Protein AF-A0A6B3EW95-F1 (afdb_monomer_lite)

Foldseek 3Di:
DDPDDDDDLVQLCVQLVHDSVVSVCVVVVPPDLDALSSLVSNCVSRVPDPVRSVVSCVVSVHDHDPPVVVPD

pLDDT: m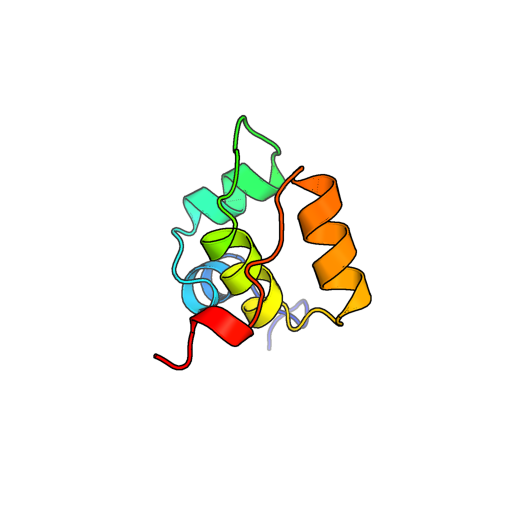ean 88.5, std 13.86, range [39.03, 97.81]

Secondary structure (DSSP, 8-state):
--SS-S--HHHHHHHHTS-HHHHHHHHTT-S----HHHHHHHHHHTT--HHHHHHHHHHTT-PPPPGGGGG-

Radius of gyration: 13.13 Å; chains: 1; bounding box: 36×28×32 Å

Sequence (72 aa):
TRRTPGLRREEVAELARVSVDYVVRLEQARGLRPSANVLEALSRALRLAPNERAYLFDLAQQRPRDAAEAAT

Structure (mmCIF, N/CA/C/O backbone):
data_AF-A0A6B3EW95-F1
#
_entry.id   AF-A0A6B3EW95-F1
#
loop_
_atom_site.group_PDB
_atom_site.id
_atom_site.type_symbol
_atom_site.label_atom_id
_atom_site.label_alt_id
_atom_site.label_comp_id
_atom_site.label_asym_id
_atom_site.label_entity_id
_atom_site.label_seq_id
_atom_site.pdbx_PDB_ins_code
_atom_site.Cartn_x
_atom_site.Cartn_y
_atom_site.Cartn_z
_atom_site.occupancy
_atom_site.B_iso_or_equiv
_atom_site.auth_seq_id
_atom_site.auth_comp_id
_atom_site.auth_asym_id
_atom_site.auth_atom_id
_atom_site.pdbx_PDB_model_num
ATOM 1 N N . THR A 1 1 ? -5.625 -13.630 19.216 1.00 69.25 1 THR A N 1
ATOM 2 C CA . THR A 1 1 ? -5.816 -14.066 17.812 1.00 69.25 1 THR A CA 1
ATOM 3 C C . THR A 1 1 ? -6.539 -12.965 17.055 1.00 69.25 1 THR A C 1
ATOM 5 O O . THR A 1 1 ? -7.519 -12.448 17.580 1.00 69.25 1 THR A O 1
ATOM 8 N N . ARG A 1 2 ? -6.050 -12.523 15.888 1.00 71.44 2 ARG A N 1
ATOM 9 C CA . ARG A 1 2 ? -6.721 -11.477 15.087 1.00 71.44 2 ARG A CA 1
ATOM 10 C C . ARG A 1 2 ? -7.876 -12.116 14.296 1.00 71.44 2 ARG A C 1
ATOM 12 O O . ARG A 1 2 ? -7.695 -13.210 13.777 1.00 71.44 2 ARG A O 1
ATOM 19 N N . ARG A 1 3 ? -9.050 -11.464 14.226 1.00 72.94 3 ARG A N 1
ATOM 20 C CA . ARG A 1 3 ? -10.243 -12.004 13.525 1.00 72.94 3 ARG A CA 1
ATOM 21 C C . ARG A 1 3 ? -10.044 -12.161 12.017 1.00 72.94 3 ARG A C 1
ATOM 23 O O . ARG A 1 3 ? -10.609 -13.078 11.438 1.00 72.94 3 ARG A O 1
ATOM 30 N N . THR A 1 4 ? -9.227 -11.300 11.417 1.00 69.44 4 THR A N 1
ATOM 31 C CA . THR A 1 4 ? -8.869 -11.365 9.999 1.00 69.44 4 THR A CA 1
ATOM 32 C C . THR A 1 4 ? -7.347 -11.414 9.890 1.00 69.44 4 THR A C 1
ATOM 34 O O . THR A 1 4 ? -6.682 -10.563 10.496 1.00 69.44 4 THR A O 1
ATOM 37 N N . PRO A 1 5 ? -6.774 -12.398 9.181 1.00 81.69 5 PRO A N 1
ATOM 38 C CA . PRO A 1 5 ? -5.355 -12.392 8.857 1.00 81.69 5 PRO A CA 1
ATOM 39 C C . PRO A 1 5 ? -5.043 -11.241 7.889 1.00 81.69 5 PRO A C 1
ATOM 41 O O . PRO A 1 5 ? -5.875 -10.881 7.062 1.00 81.69 5 PRO A O 1
ATOM 44 N N . GLY A 1 6 ? -3.848 -10.662 7.996 1.00 88.12 6 GLY A N 1
ATOM 45 C CA . GLY A 1 6 ? -3.401 -9.557 7.142 1.00 88.12 6 GLY A CA 1
ATOM 46 C C . GLY A 1 6 ? -3.021 -8.301 7.921 1.00 88.12 6 GLY A C 1
ATOM 47 O O . GLY A 1 6 ? -3.137 -8.260 9.149 1.00 88.12 6 GLY A O 1
ATOM 48 N N . LEU A 1 7 ? -2.548 -7.294 7.185 1.00 92.06 7 LEU A N 1
ATOM 49 C CA . LEU A 1 7 ? -2.094 -6.014 7.725 1.00 92.06 7 LEU A CA 1
ATOM 50 C C . LEU A 1 7 ? -3.280 -5.105 8.072 1.00 92.06 7 LEU A C 1
ATOM 52 O O . LEU A 1 7 ? -4.278 -5.042 7.356 1.00 92.06 7 LEU A O 1
ATOM 56 N N . ARG A 1 8 ? -3.156 -4.370 9.171 1.00 93.19 8 ARG A N 1
ATOM 57 C CA . ARG A 1 8 ? -4.000 -3.226 9.509 1.00 93.19 8 ARG A CA 1
ATOM 58 C C . ARG A 1 8 ? -3.482 -1.979 8.819 1.00 93.19 8 ARG A C 1
ATOM 60 O O . ARG A 1 8 ? -2.324 -1.905 8.424 1.00 93.19 8 ARG A O 1
ATOM 67 N N . ARG A 1 9 ? -4.331 -0.954 8.776 1.00 95.12 9 ARG A N 1
ATOM 68 C CA . ARG A 1 9 ? -3.952 0.379 8.295 1.00 95.12 9 ARG A CA 1
ATOM 69 C C . ARG A 1 9 ? -2.735 0.927 9.030 1.00 95.12 9 ARG A C 1
ATOM 71 O O . ARG A 1 9 ? -1.848 1.457 8.374 1.00 95.12 9 ARG A O 1
ATOM 78 N N . GLU A 1 10 ?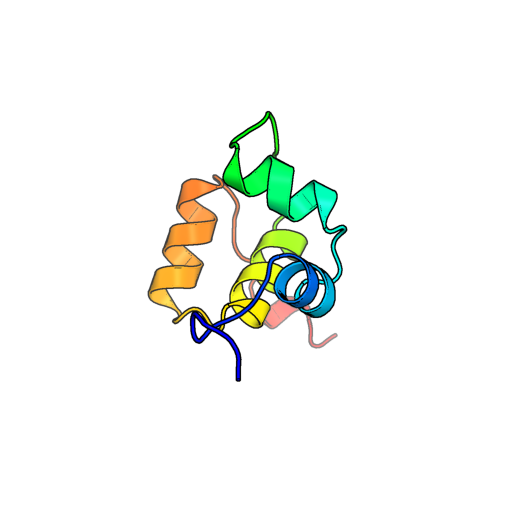 -2.673 0.761 10.355 1.00 96.56 10 GLU A N 1
ATOM 79 C CA . GLU A 1 10 ? -1.509 1.178 11.147 1.00 96.56 10 GLU A CA 1
ATOM 80 C C . GLU A 1 10 ? -0.210 0.492 10.698 1.00 96.56 10 GLU A C 1
ATOM 82 O O . GLU A 1 10 ? 0.798 1.162 10.501 1.00 96.56 10 GLU A O 1
ATOM 87 N N . GLU A 1 11 ? -0.260 -0.812 10.429 1.00 96.38 11 GLU A N 1
ATOM 88 C CA . GLU A 1 11 ? 0.903 -1.597 10.008 1.00 96.38 11 GLU A CA 1
ATOM 89 C C . GLU A 1 11 ? 1.320 -1.256 8.572 1.00 96.38 11 GLU A C 1
ATOM 91 O O . GLU A 1 11 ? 2.508 -1.145 8.282 1.00 96.38 11 GLU A O 1
ATOM 96 N N . VAL A 1 12 ? 0.361 -1.038 7.663 1.00 96.50 12 VAL A N 1
ATOM 97 C CA . VAL A 1 12 ? 0.657 -0.571 6.297 1.00 96.50 12 VAL A CA 1
ATOM 98 C C . VAL A 1 12 ? 1.311 0.807 6.333 1.00 96.50 12 VAL A C 1
ATOM 100 O O . VAL A 1 12 ? 2.311 1.025 5.654 1.00 96.50 12 VAL A O 1
ATOM 103 N N . ALA A 1 13 ? 0.767 1.728 7.130 1.00 97.38 13 ALA A N 1
ATOM 104 C CA . ALA A 1 13 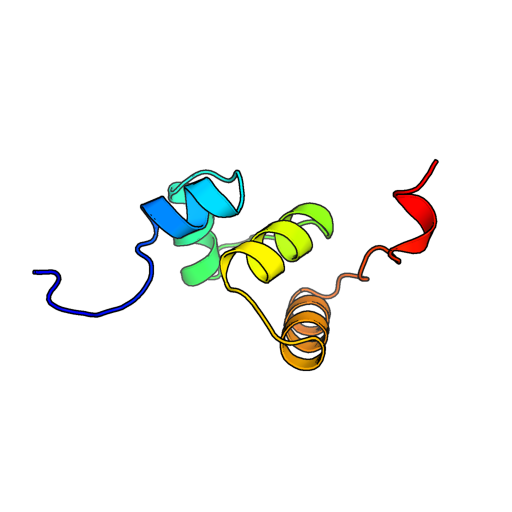? 1.297 3.077 7.277 1.00 97.38 13 ALA A CA 1
ATOM 105 C C . ALA A 1 13 ? 2.731 3.061 7.823 1.00 97.38 13 ALA A C 1
ATOM 107 O O . ALA A 1 13 ? 3.608 3.730 7.276 1.00 97.38 13 ALA A O 1
ATOM 108 N N . GLU A 1 14 ? 2.984 2.238 8.843 1.00 97.81 14 GLU A N 1
ATOM 109 C CA . GLU A 1 14 ? 4.312 2.036 9.415 1.00 97.81 14 GLU A CA 1
ATOM 110 C C . GLU A 1 14 ? 5.305 1.498 8.373 1.00 97.81 14 GLU A C 1
ATOM 112 O O . GLU A 1 14 ? 6.364 2.097 8.160 1.00 97.81 14 GLU A O 1
ATOM 117 N N . LEU A 1 15 ? 4.945 0.419 7.671 1.00 97.50 15 LEU A N 1
ATOM 118 C CA . LEU A 1 15 ? 5.794 -0.209 6.654 1.00 97.50 15 LEU A CA 1
ATOM 119 C C . LEU A 1 15 ? 6.062 0.715 5.458 1.00 97.50 15 LEU A C 1
ATOM 121 O O . LEU A 1 15 ? 7.174 0.731 4.931 1.00 97.50 15 LEU A O 1
ATOM 125 N N . ALA A 1 16 ? 5.068 1.501 5.042 1.00 97.06 16 ALA A N 1
ATOM 126 C CA . ALA A 1 16 ? 5.182 2.440 3.928 1.00 97.06 16 ALA A CA 1
ATOM 127 C C . ALA A 1 16 ? 5.731 3.820 4.339 1.00 97.06 16 ALA A C 1
ATOM 129 O O . ALA A 1 16 ? 5.884 4.688 3.481 1.00 97.06 16 ALA A O 1
ATOM 130 N N . ARG A 1 17 ? 6.039 4.035 5.629 1.00 97.06 17 ARG A N 1
ATOM 131 C CA . ARG A 1 17 ? 6.522 5.315 6.184 1.00 97.06 17 ARG A CA 1
ATOM 132 C C . ARG A 1 17 ? 5.601 6.502 5.859 1.00 97.06 17 ARG A C 1
ATOM 134 O O . ARG A 1 17 ? 6.069 7.603 5.573 1.00 97.06 17 ARG A O 1
ATOM 141 N N . VAL A 1 18 ? 4.288 6.287 5.930 1.00 96.31 18 VAL A N 1
ATOM 142 C CA . VAL A 1 18 ? 3.254 7.326 5.772 1.00 96.31 18 VAL A CA 1
ATOM 143 C C . VAL A 1 18 ? 2.390 7.414 7.029 1.00 96.31 18 VAL A C 1
ATOM 145 O O . VAL A 1 18 ? 2.468 6.563 7.912 1.00 96.31 18 VAL A O 1
ATOM 148 N N . SER A 1 19 ? 1.554 8.446 7.147 1.00 97.00 19 SER A N 1
ATOM 149 C CA . SER A 1 19 ? 0.601 8.519 8.258 1.00 97.00 19 SER A CA 1
ATOM 150 C C . SER A 1 19 ? -0.566 7.545 8.057 1.00 97.00 19 SER A C 1
ATOM 152 O O . SER A 1 19 ? -0.954 7.234 6.931 1.00 97.00 19 SER A O 1
ATOM 154 N N . VAL A 1 20 ? -1.186 7.104 9.154 1.00 97.38 20 VAL A N 1
ATOM 155 C CA . VAL A 1 20 ? -2.419 6.295 9.089 1.00 97.38 20 VAL A CA 1
ATOM 156 C C . VAL A 1 20 ? -3.533 7.055 8.359 1.00 97.38 20 VAL A C 1
ATOM 158 O O . VAL A 1 20 ? -4.241 6.471 7.542 1.00 97.38 20 VAL A O 1
ATOM 161 N N . ASP A 1 21 ? -3.638 8.370 8.583 1.00 96.38 21 ASP A N 1
ATOM 162 C CA . ASP A 1 21 ? -4.572 9.243 7.858 1.00 96.38 21 ASP A CA 1
ATOM 163 C C . ASP A 1 21 ? -4.330 9.225 6.340 1.00 96.38 21 ASP A C 1
ATOM 165 O O . ASP A 1 21 ? -5.280 9.218 5.560 1.00 96.38 21 ASP A O 1
ATOM 169 N N . TYR A 1 22 ? -3.067 9.147 5.907 1.00 95.44 22 TYR A N 1
ATOM 170 C CA . TYR A 1 22 ? -2.739 9.022 4.491 1.00 95.44 22 TYR A CA 1
ATOM 171 C C . TYR A 1 22 ? -3.338 7.746 3.890 1.00 95.44 22 TYR A C 1
ATOM 173 O O . TYR A 1 22 ? -3.962 7.810 2.833 1.00 95.44 22 TYR A O 1
ATOM 181 N N . VAL A 1 23 ? -3.200 6.604 4.576 1.00 95.25 23 VAL A N 1
ATOM 182 C CA . VAL A 1 23 ? -3.782 5.321 4.140 1.00 95.25 23 VAL A CA 1
ATOM 183 C C . VAL A 1 23 ? -5.309 5.408 4.089 1.00 95.25 23 VAL A C 1
ATOM 185 O O . VAL A 1 23 ? -5.912 5.005 3.098 1.00 95.25 23 VAL A O 1
ATOM 188 N N . VAL A 1 24 ? -5.943 6.012 5.099 1.00 95.94 24 VAL A N 1
ATOM 189 C CA . VAL A 1 24 ? -7.403 6.211 5.122 1.00 95.94 24 VAL A CA 1
ATOM 190 C C . VAL A 1 24 ? -7.870 7.068 3.944 1.00 95.94 24 VAL A C 1
ATOM 192 O O . VAL A 1 24 ? -8.825 6.708 3.257 1.00 95.94 24 VAL A O 1
ATOM 195 N N . ARG A 1 25 ? -7.202 8.193 3.668 1.00 94.62 25 ARG A N 1
ATOM 196 C CA . ARG A 1 25 ? -7.563 9.054 2.534 1.00 94.62 25 ARG A CA 1
ATOM 197 C C . ARG A 1 25 ? -7.316 8.375 1.187 1.00 94.62 25 ARG A C 1
ATOM 199 O O . ARG A 1 25 ? -8.097 8.604 0.261 1.00 94.62 25 ARG A O 1
ATOM 206 N N . LEU A 1 26 ? -6.265 7.553 1.082 1.00 93.50 26 LEU A N 1
ATOM 207 C CA . LEU A 1 26 ? -5.945 6.780 -0.120 1.00 93.50 26 LEU A CA 1
ATOM 208 C C . LEU A 1 26 ? -7.068 5.789 -0.436 1.00 93.50 26 LEU A C 1
ATOM 210 O O . LEU A 1 26 ? -7.572 5.782 -1.554 1.00 93.50 26 LEU A O 1
ATOM 214 N N . GLU A 1 27 ? -7.519 5.024 0.560 1.00 93.50 27 GLU A N 1
ATOM 215 C CA . GLU A 1 27 ? -8.633 4.076 0.421 1.00 93.50 27 GLU A CA 1
ATOM 216 C C . GLU A 1 27 ? -9.960 4.759 0.064 1.00 93.50 27 GLU A C 1
ATOM 218 O O . GLU A 1 27 ? -10.783 4.196 -0.652 1.00 93.50 27 GLU A O 1
ATOM 223 N N . GLN A 1 28 ? -10.173 5.987 0.543 1.00 95.00 28 GLN A N 1
ATOM 224 C CA . GLN A 1 28 ? -11.366 6.781 0.237 1.00 95.00 28 GLN A CA 1
ATOM 225 C C . GLN A 1 28 ? -11.288 7.524 -1.107 1.00 95.00 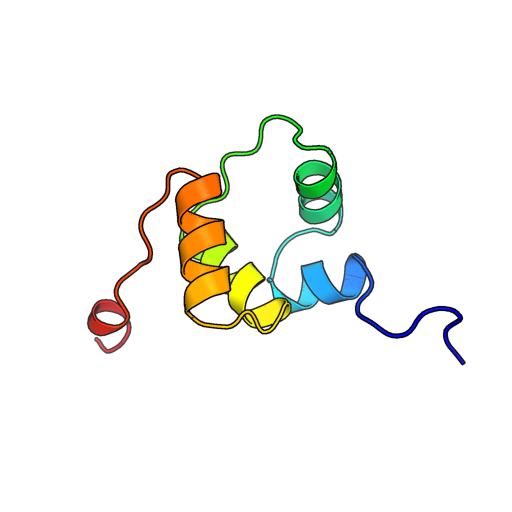28 GLN A C 1
ATOM 227 O O . GLN A 1 28 ? -12.219 8.259 -1.438 1.00 95.00 28 GLN A O 1
ATOM 232 N N . ALA A 1 29 ? -10.184 7.397 -1.852 1.00 89.25 29 ALA A N 1
ATOM 233 C CA . ALA A 1 29 ? -9.933 8.113 -3.104 1.00 89.25 29 ALA A CA 1
ATOM 234 C C . ALA A 1 29 ? -10.072 9.652 -2.996 1.00 89.25 29 ALA A C 1
ATOM 236 O O . ALA A 1 29 ? -10.442 10.336 -3.955 1.00 89.25 29 ALA A O 1
ATOM 237 N N . ARG A 1 30 ? -9.762 10.240 -1.830 1.00 84.62 30 ARG A N 1
ATOM 238 C CA . ARG A 1 30 ? -9.957 11.680 -1.572 1.00 84.62 30 ARG A CA 1
ATOM 239 C C . ARG A 1 30 ? -8.761 12.524 -2.000 1.00 84.62 30 ARG A C 1
ATOM 241 O O . ARG A 1 30 ? -7.911 12.871 -1.182 1.00 84.62 30 ARG A O 1
ATOM 248 N N . GLY A 1 31 ? -8.731 12.897 -3.281 1.00 72.56 31 GLY A N 1
ATOM 249 C CA . GLY A 1 31 ? -7.899 13.999 -3.788 1.00 72.56 31 GLY A CA 1
ATOM 250 C C . GLY A 1 31 ? -6.388 13.798 -3.641 1.00 72.56 31 GLY A C 1
ATOM 251 O O . GLY A 1 31 ? -5.634 14.768 -3.636 1.00 72.56 31 GLY A O 1
ATOM 252 N N . LEU A 1 32 ? -5.933 12.554 -3.500 1.00 84.44 32 LEU A N 1
ATOM 253 C CA . LEU A 1 32 ? -4.516 12.235 -3.394 1.00 84.44 32 LEU A CA 1
ATOM 254 C C . LEU A 1 32 ? -3.895 12.052 -4.780 1.00 84.44 32 LEU A C 1
ATOM 256 O O . LEU A 1 32 ? -4.479 11.472 -5.696 1.00 84.44 32 LEU A O 1
ATOM 260 N N . ARG A 1 33 ? -2.666 12.543 -4.904 1.00 90.25 33 ARG A N 1
ATOM 261 C CA . ARG A 1 33 ? -1.737 12.240 -5.991 1.00 90.25 33 ARG A CA 1
ATOM 262 C C . ARG A 1 33 ? -0.483 11.661 -5.332 1.00 90.25 33 ARG A C 1
ATOM 264 O O . ARG A 1 33 ? 0.398 12.433 -4.955 1.00 90.25 33 ARG A O 1
ATOM 271 N N . PRO A 1 34 ? -0.449 10.346 -5.044 1.00 92.94 34 PRO A N 1
ATOM 272 C CA . PRO A 1 34 ? 0.714 9.736 -4.414 1.00 92.94 34 PRO A CA 1
ATOM 273 C C . PRO A 1 34 ? 1.933 9.894 -5.321 1.00 92.94 34 PRO A C 1
ATOM 275 O O . PRO A 1 34 ? 1.851 9.691 -6.530 1.00 92.94 34 PRO A O 1
ATOM 278 N N . SER A 1 35 ? 3.063 10.284 -4.735 1.00 93.81 35 SER A N 1
ATOM 279 C CA . SER A 1 35 ? 4.320 10.378 -5.474 1.00 93.81 35 SER A CA 1
ATOM 280 C C . SER A 1 35 ? 4.859 8.984 -5.794 1.00 93.81 35 SER A C 1
ATOM 282 O O . SER A 1 35 ? 4.530 8.012 -5.109 1.00 93.81 35 SER A O 1
ATOM 284 N N . ALA A 1 36 ? 5.757 8.886 -6.776 1.00 94.88 36 ALA A N 1
ATOM 285 C CA . ALA A 1 36 ? 6.430 7.629 -7.106 1.00 94.88 36 ALA A CA 1
ATOM 286 C C . ALA A 1 36 ? 7.092 6.962 -5.880 1.00 94.88 36 ALA A C 1
ATOM 288 O O . ALA A 1 36 ? 7.002 5.750 -5.718 1.00 94.88 36 ALA A O 1
ATOM 289 N N . ASN A 1 37 ? 7.675 7.746 -4.964 1.00 95.25 37 ASN A N 1
ATOM 290 C CA . ASN A 1 37 ? 8.275 7.220 -3.732 1.00 95.25 37 ASN A CA 1
ATOM 291 C C . ASN A 1 37 ? 7.237 6.601 -2.783 1.00 95.25 37 ASN A C 1
ATOM 293 O O . ASN A 1 37 ? 7.502 5.564 -2.177 1.00 95.25 37 ASN A O 1
ATOM 297 N N . VAL A 1 38 ? 6.056 7.215 -2.653 1.00 95.50 38 VAL A N 1
ATOM 298 C CA . VAL A 1 38 ? 4.967 6.656 -1.838 1.00 95.50 38 VAL A CA 1
ATOM 299 C C . VAL A 1 38 ? 4.439 5.368 -2.468 1.00 95.50 38 VAL A C 1
ATOM 301 O O . VAL A 1 38 ? 4.212 4.393 -1.758 1.00 95.50 38 VAL A O 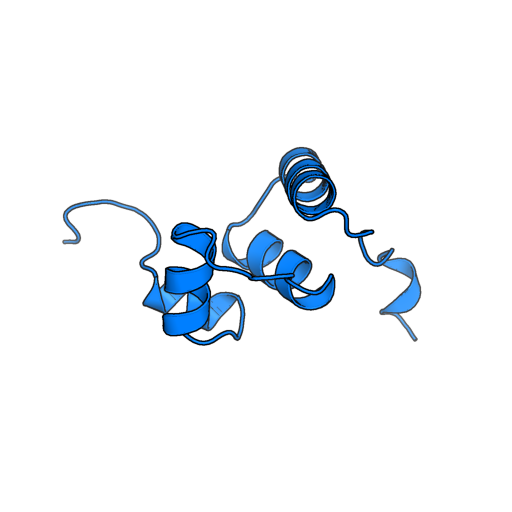1
ATOM 304 N N . LEU A 1 39 ? 4.296 5.328 -3.794 1.00 96.12 39 LEU A N 1
ATOM 305 C CA . LEU A 1 39 ? 3.873 4.125 -4.514 1.00 96.12 39 LEU A CA 1
ATOM 306 C C . LEU A 1 39 ? 4.886 2.980 -4.382 1.00 96.12 39 LEU A C 1
ATOM 308 O O . LEU A 1 39 ? 4.485 1.838 -4.163 1.00 96.12 39 LEU A O 1
ATOM 312 N N . GLU A 1 40 ? 6.189 3.273 -4.434 1.00 97.06 40 GLU A N 1
ATOM 313 C CA . GLU A 1 40 ? 7.249 2.300 -4.140 1.00 97.06 40 GLU A CA 1
ATOM 314 C C . GLU A 1 40 ? 7.133 1.748 -2.716 1.00 97.06 40 GLU A C 1
ATOM 316 O O . GLU A 1 40 ? 7.157 0.533 -2.506 1.00 97.06 40 GLU A O 1
ATOM 321 N N . ALA A 1 41 ? 6.979 2.632 -1.728 1.00 96.94 41 ALA A N 1
ATOM 322 C CA . ALA A 1 41 ? 6.873 2.236 -0.330 1.00 96.94 41 ALA A CA 1
ATOM 323 C C . ALA A 1 41 ? 5.633 1.361 -0.078 1.00 96.94 41 ALA A C 1
ATOM 325 O O . ALA A 1 41 ? 5.736 0.323 0.577 1.00 96.94 41 ALA A O 1
ATOM 326 N N . LEU A 1 42 ? 4.486 1.722 -0.664 1.00 96.12 42 LEU A N 1
ATOM 327 C CA . LEU A 1 42 ? 3.256 0.929 -0.607 1.00 96.12 42 LEU A CA 1
ATOM 328 C C . LEU A 1 42 ? 3.416 -0.429 -1.296 1.00 96.12 42 LEU A C 1
ATOM 330 O O . LEU A 1 42 ? 3.010 -1.446 -0.738 1.00 96.12 42 LEU A O 1
ATOM 334 N N . SER A 1 43 ? 4.059 -0.469 -2.465 1.00 97.06 43 SER A N 1
ATOM 335 C CA . SER A 1 43 ? 4.305 -1.719 -3.196 1.00 97.06 43 SER A CA 1
ATOM 336 C C . SER A 1 43 ? 5.141 -2.700 -2.374 1.00 97.06 43 SER A C 1
ATOM 338 O O . SER A 1 43 ? 4.841 -3.892 -2.330 1.00 97.06 43 SER A O 1
ATOM 340 N N . ARG A 1 44 ? 6.157 -2.194 -1.664 1.00 96.50 44 ARG A N 1
ATOM 341 C CA . ARG A 1 44 ? 6.996 -2.991 -0.756 1.00 96.50 44 ARG A CA 1
ATOM 342 C C . ARG A 1 44 ? 6.235 -3.434 0.491 1.00 96.50 44 ARG A C 1
ATOM 344 O O . ARG A 1 44 ? 6.307 -4.606 0.851 1.00 96.50 44 ARG A O 1
ATOM 351 N N . ALA A 1 45 ? 5.489 -2.528 1.126 1.00 96.31 45 ALA A N 1
ATOM 352 C CA . ALA A 1 45 ? 4.701 -2.820 2.324 1.00 96.31 45 ALA A CA 1
ATOM 353 C C . ALA A 1 45 ? 3.655 -3.917 2.074 1.00 96.31 45 ALA A C 1
ATOM 355 O O . ALA A 1 45 ? 3.493 -4.823 2.891 1.00 96.31 45 ALA A O 1
ATOM 356 N N . LEU A 1 46 ? 2.991 -3.861 0.918 1.00 95.38 46 LEU A N 1
ATOM 357 C CA . LEU A 1 46 ? 1.968 -4.819 0.501 1.00 95.38 46 LEU A CA 1
ATOM 358 C C . LEU A 1 46 ? 2.542 -6.061 -0.196 1.00 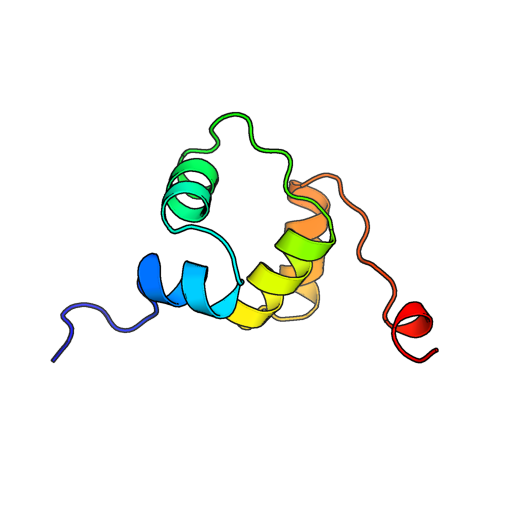95.38 46 LEU A C 1
ATOM 360 O O . LEU A 1 46 ? 1.786 -6.976 -0.505 1.00 95.38 46 LEU A O 1
ATOM 364 N N . ARG A 1 47 ? 3.866 -6.117 -0.404 1.00 95.44 47 ARG A N 1
ATOM 365 C CA . ARG A 1 47 ? 4.576 -7.212 -1.087 1.00 95.44 47 ARG A CA 1
ATOM 366 C C . ARG A 1 47 ? 4.007 -7.515 -2.477 1.00 95.44 47 ARG A C 1
ATOM 368 O O . ARG A 1 47 ? 3.852 -8.678 -2.841 1.00 95.44 47 ARG A O 1
ATOM 375 N N . LEU A 1 48 ? 3.706 -6.460 -3.233 1.00 96.50 48 LEU A N 1
ATOM 376 C CA . LEU A 1 48 ? 3.146 -6.577 -4.575 1.00 96.50 48 LEU A CA 1
ATOM 377 C C . LEU A 1 48 ? 4.129 -7.262 -5.525 1.00 96.50 48 LEU A C 1
ATOM 379 O O . LEU A 1 48 ? 5.325 -6.952 -5.543 1.00 96.50 48 LEU A O 1
ATOM 383 N N . ALA A 1 49 ? 3.606 -8.157 -6.356 1.00 96.75 49 ALA A N 1
ATOM 384 C CA . ALA A 1 49 ? 4.341 -8.735 -7.465 1.00 96.75 49 ALA A CA 1
ATOM 385 C C . ALA A 1 49 ? 4.675 -7.660 -8.524 1.00 96.75 49 ALA A C 1
ATOM 387 O O . ALA A 1 49 ? 4.035 -6.605 -8.577 1.00 96.75 49 ALA A O 1
ATOM 388 N N . PRO A 1 50 ? 5.663 -7.890 -9.411 1.00 95.62 50 PRO A N 1
ATOM 389 C CA . PRO A 1 50 ? 6.093 -6.884 -10.386 1.00 95.62 50 PRO A CA 1
ATOM 390 C C . PRO A 1 50 ? 4.972 -6.333 -11.283 1.00 95.62 50 PRO A C 1
ATOM 392 O O . PRO A 1 50 ? 4.959 -5.139 -11.580 1.00 95.62 50 PRO A O 1
ATOM 395 N N . ASN A 1 51 ? 4.020 -7.179 -11.683 1.00 96.81 51 ASN A N 1
ATOM 396 C CA . ASN A 1 51 ? 2.845 -6.796 -12.470 1.00 96.81 51 ASN A CA 1
ATOM 397 C C . ASN A 1 51 ? 1.835 -5.974 -11.653 1.00 96.81 51 ASN A C 1
ATOM 399 O O . ASN A 1 51 ? 1.305 -4.991 -12.160 1.00 96.81 51 ASN A O 1
ATOM 403 N N . GLU A 1 52 ? 1.600 -6.331 -10.390 1.00 97.69 52 GLU A N 1
ATOM 404 C CA . GLU A 1 52 ? 0.730 -5.575 -9.479 1.00 97.69 52 GLU A CA 1
ATOM 405 C C . GLU A 1 52 ? 1.319 -4.196 -9.165 1.00 97.69 52 GLU A C 1
ATOM 407 O O . GLU A 1 52 ? 0.597 -3.201 -9.164 1.00 97.69 52 GLU A O 1
ATOM 412 N N . ARG A 1 53 ? 2.644 -4.116 -8.976 1.00 96.69 53 ARG A N 1
ATOM 413 C CA . ARG A 1 53 ? 3.364 -2.842 -8.866 1.00 96.69 53 ARG A CA 1
ATOM 414 C C . ARG A 1 53 ? 3.158 -2.007 -10.125 1.00 96.69 53 ARG A C 1
ATOM 416 O O . ARG A 1 53 ? 2.758 -0.854 -10.021 1.00 96.69 53 ARG A O 1
ATOM 423 N N . ALA A 1 54 ? 3.410 -2.570 -11.308 1.00 95.88 54 ALA A N 1
ATOM 424 C CA . ALA A 1 54 ? 3.234 -1.845 -12.567 1.00 95.88 54 ALA A CA 1
ATOM 425 C C . ALA A 1 54 ? 1.801 -1.310 -12.719 1.00 95.88 54 ALA A C 1
ATOM 427 O O . ALA A 1 54 ? 1.613 -0.144 -13.057 1.00 95.88 54 ALA A O 1
ATOM 428 N N . TYR A 1 55 ? 0.805 -2.130 -12.376 1.00 96.44 55 TYR A N 1
ATOM 429 C CA . TYR A 1 55 ? -0.597 -1.733 -12.389 1.00 96.44 55 TYR A CA 1
ATOM 430 C C . TYR A 1 55 ? -0.906 -0.604 -11.394 1.00 96.44 55 TYR A C 1
ATOM 432 O O . TYR A 1 55 ? -1.588 0.354 -11.746 1.00 96.44 55 TYR A O 1
ATOM 440 N N . LEU A 1 56 ? -0.359 -0.650 -10.174 1.00 95.06 56 LEU A N 1
ATOM 441 C CA . LEU A 1 56 ? -0.522 0.425 -9.191 1.00 95.06 56 LEU A CA 1
ATOM 442 C C . LEU A 1 56 ? 0.026 1.770 -9.704 1.00 95.06 56 LEU A C 1
ATOM 444 O O . LEU A 1 56 ? -0.599 2.812 -9.500 1.00 95.06 56 LEU A O 1
ATOM 448 N N . PHE A 1 57 ? 1.184 1.755 -10.369 1.00 95.50 57 PHE A N 1
ATOM 449 C CA . PHE A 1 57 ? 1.776 2.957 -10.964 1.00 95.50 57 PHE A CA 1
ATOM 450 C C . PHE A 1 57 ? 0.942 3.507 -12.124 1.00 95.50 57 PHE A C 1
ATOM 452 O O . PHE A 1 57 ? 0.750 4.723 -12.203 1.00 95.50 57 PHE A O 1
ATOM 459 N N . ASP A 1 58 ? 0.398 2.626 -12.966 1.00 94.94 58 ASP A N 1
ATOM 460 C CA . ASP A 1 58 ? -0.513 3.001 -14.048 1.00 94.94 58 ASP A CA 1
ATOM 461 C C . ASP A 1 58 ? -1.795 3.647 -13.502 1.00 94.94 58 ASP A C 1
ATOM 463 O O . ASP A 1 58 ? -2.140 4.763 -13.889 1.00 94.94 58 ASP A O 1
ATOM 467 N N . LEU A 1 59 ? -2.436 3.045 -12.494 1.00 93.19 59 LEU A N 1
ATOM 468 C CA . LEU A 1 59 ? -3.612 3.629 -11.832 1.00 93.19 59 LEU A CA 1
ATOM 469 C C . LEU A 1 59 ? -3.344 5.031 -11.266 1.00 93.19 59 LEU A C 1
ATOM 471 O O . LEU A 1 59 ? -4.212 5.904 -11.307 1.00 93.19 59 LEU A O 1
ATOM 475 N N . ALA A 1 60 ? -2.144 5.257 -10.735 1.00 92.69 60 ALA A N 1
ATOM 476 C CA . ALA A 1 60 ? -1.741 6.546 -10.185 1.00 92.69 60 ALA A CA 1
ATOM 477 C C . ALA A 1 60 ? -1.239 7.544 -11.245 1.00 92.69 60 ALA A C 1
ATOM 479 O O . ALA A 1 60 ? -0.944 8.693 -10.897 1.00 92.69 60 ALA A O 1
ATOM 480 N N . GLN A 1 61 ? -1.135 7.127 -12.514 1.00 93.31 61 GLN A N 1
ATOM 481 C CA . GLN A 1 61 ? -0.557 7.902 -13.616 1.00 93.31 61 GLN A CA 1
ATOM 482 C C . GLN A 1 61 ? 0.852 8.422 -13.265 1.00 93.31 61 GLN A C 1
ATOM 484 O O . GLN A 1 61 ? 1.201 9.575 -13.523 1.00 93.31 61 GLN A O 1
ATOM 489 N N . GLN A 1 62 ? 1.654 7.571 -12.618 1.00 92.44 62 GLN A N 1
ATOM 490 C CA . GLN A 1 62 ? 3.039 7.840 -12.228 1.00 92.44 62 GLN A CA 1
ATOM 491 C C . GLN A 1 62 ? 3.985 6.889 -12.957 1.00 92.44 62 GLN A C 1
ATOM 493 O O . GLN A 1 62 ? 3.610 5.780 -13.332 1.00 92.44 62 GLN A O 1
ATOM 498 N N . ARG A 1 63 ? 5.250 7.290 -13.112 1.00 90.12 63 ARG A N 1
ATOM 499 C CA . ARG A 1 63 ? 6.295 6.387 -13.609 1.00 90.12 63 ARG A CA 1
ATOM 500 C C . ARG A 1 63 ? 7.053 5.759 -12.440 1.00 90.12 63 ARG A C 1
ATOM 502 O O . ARG A 1 63 ? 7.413 6.490 -11.513 1.00 90.12 63 ARG A O 1
ATOM 509 N N . PRO A 1 64 ? 7.309 4.439 -12.468 1.00 83.19 64 PRO A N 1
ATOM 510 C CA . PRO A 1 64 ? 8.233 3.820 -11.534 1.00 83.19 64 PRO A CA 1
ATOM 511 C C . PRO A 1 64 ? 9.590 4.505 -11.617 1.00 83.19 64 PRO A C 1
ATOM 513 O O . PRO A 1 64 ? 10.041 4.866 -12.704 1.00 83.19 64 PRO A O 1
ATOM 516 N N . ARG A 1 65 ? 10.255 4.662 -10.474 1.00 75.81 65 ARG A N 1
ATOM 517 C CA . ARG A 1 65 ? 11.670 5.010 -10.501 1.00 75.81 65 ARG A CA 1
ATOM 518 C C . ARG A 1 65 ? 12.424 3.758 -10.931 1.00 75.81 65 ARG A C 1
ATOM 520 O O . ARG A 1 65 ? 12.305 2.721 -10.275 1.00 75.81 65 ARG A O 1
ATOM 527 N N . ASP A 1 66 ? 13.147 3.831 -12.042 1.00 73.38 66 ASP A N 1
ATOM 528 C CA . ASP A 1 66 ? 13.989 2.718 -12.458 1.00 73.38 66 ASP A CA 1
ATOM 529 C C . ASP A 1 66 ? 15.045 2.472 -11.377 1.00 73.38 66 ASP A C 1
ATOM 531 O O . ASP A 1 66 ? 15.700 3.398 -10.891 1.00 73.38 66 ASP A O 1
ATOM 535 N N . ALA A 1 67 ? 15.198 1.209 -10.974 1.00 59.16 67 ALA A N 1
ATOM 536 C CA . ALA A 1 67 ? 16.094 0.802 -9.891 1.00 59.16 67 ALA A CA 1
ATOM 537 C C . ALA A 1 67 ? 17.574 1.167 -10.145 1.00 59.16 67 ALA A C 1
ATOM 539 O O . ALA A 1 67 ? 18.386 1.085 -9.226 1.00 59.16 67 ALA A O 1
ATOM 540 N N . ALA A 1 68 ? 17.915 1.602 -11.362 1.00 53.09 68 ALA A N 1
ATOM 541 C CA . ALA A 1 68 ? 19.250 2.028 -11.763 1.00 53.09 68 ALA A CA 1
ATOM 542 C C . ALA A 1 68 ? 19.727 3.332 -11.088 1.00 53.09 68 ALA A C 1
ATOM 544 O O . ALA A 1 68 ? 20.928 3.523 -10.951 1.00 53.09 68 ALA A O 1
ATOM 545 N N . GLU A 1 69 ? 18.831 4.208 -10.617 1.00 51.47 69 GLU A N 1
ATOM 546 C CA . GLU A 1 69 ? 19.232 5.487 -9.998 1.00 51.47 69 GLU A CA 1
ATOM 547 C C . GLU A 1 69 ? 19.524 5.416 -8.488 1.00 51.47 69 GLU A C 1
ATOM 549 O O . GLU A 1 69 ? 20.023 6.380 -7.915 1.00 51.47 69 GLU A O 1
ATOM 554 N N . ALA A 1 70 ? 19.188 4.315 -7.810 1.00 50.25 70 ALA A N 1
ATOM 555 C CA . ALA A 1 70 ? 19.312 4.208 -6.350 1.00 50.25 70 ALA A CA 1
ATOM 556 C C . ALA A 1 70 ? 20.650 3.600 -5.879 1.00 50.25 70 ALA A C 1
ATOM 558 O O . ALA A 1 70 ? 20.820 3.362 -4.685 1.00 50.25 70 ALA A O 1
ATOM 559 N N . ALA A 1 71 ? 21.569 3.321 -6.809 1.00 46.88 71 ALA A N 1
ATOM 560 C CA . ALA A 1 71 ? 22.867 2.692 -6.553 1.00 46.88 71 ALA A CA 1
ATOM 561 C C . ALA A 1 71 ? 24.067 3.650 -6.731 1.00 46.88 71 ALA A C 1
ATOM 563 O O . ALA A 1 71 ? 25.184 3.190 -6.951 1.00 46.88 71 ALA A O 1
ATOM 564 N N . THR A 1 72 ? 23.851 4.967 -6.658 1.00 39.03 72 THR A N 1
ATOM 565 C CA . THR A 1 72 ? 24.912 5.996 -6.618 1.00 39.03 72 THR A CA 1
ATOM 566 C C . THR A 1 72 ? 24.825 6.762 -5.310 1.00 39.03 72 THR A C 1
ATOM 568 O O . THR A 1 72 ? 25.893 7.012 -4.714 1.00 39.03 72 THR A O 1
#